Protein AF-A0A419SSJ2-F1 (afdb_monomer_lite)

Radius of gyration: 25.66 Å; chains: 1; bounding box: 50×54×73 Å

Sequence (96 aa):
MENDYNVVYQENQNSNQMDPNKSVMTMGEWLVTLLVMLVPCVNIIMMFVWAFGNGNENRKNFCKANLIMQVIQAVIIIILYVTIFAGIMAAAYGSY

Foldseek 3Di:
DPPPVVVVVPPPPDDVPPVQQADDDDPVVVVVLVVLVVVPVSNVVVLCCLLPHDGHPVSNVVSVVVVVVVVVVVVVVVVCCVVVVVVVCCVVVVPD

Organism: NCBI:txid94868

pLDDT: mean 80.61, std 17.27, range [37.38, 96.75]

Secondary structure (DSSP, 8-state):
--SSTTSTT-S--S-----TTTSPPPHHHHHHHHHHHHSHHHHHHHHHHHHHSSS-HHHHHHHHHHHHHHHHHHHHHHHHHHHHHHHHHHHHHTT-

Structure (mmCIF, N/CA/C/O backbone):
data_AF-A0A419SSJ2-F1
#
_entry.id   AF-A0A419SSJ2-F1
#
loop_
_atom_site.group_PDB
_atom_site.id
_atom_site.type_symbol
_atom_site.label_atom_id
_atom_site.label_alt_id
_atom_site.label_comp_id
_atom_site.label_asym_id
_atom_site.label_entity_id
_atom_site.label_seq_id
_atom_site.pdbx_PDB_ins_code
_atom_site.Cartn_x
_atom_site.Cartn_y
_atom_site.Cartn_z
_atom_site.occupancy
_atom_site.B_iso_or_equiv
_atom_site.auth_seq_id
_atom_site.auth_comp_id
_atom_site.auth_asym_id
_atom_site.auth_atom_id
_atom_site.pdbx_PDB_model_num
ATOM 1 N N . MET A 1 1 ? -22.214 42.366 42.367 1.00 52.44 1 MET A N 1
ATOM 2 C CA . MET A 1 1 ? -21.117 42.149 41.400 1.00 52.44 1 MET A CA 1
ATOM 3 C C . MET A 1 1 ? -20.817 40.648 41.276 1.00 52.44 1 MET A C 1
ATOM 5 O O . MET A 1 1 ? -19.722 40.282 40.897 1.00 52.44 1 MET A O 1
ATOM 9 N N . GLU A 1 2 ? -21.802 39.778 41.551 1.00 52.94 2 GLU A N 1
ATOM 10 C CA . GLU A 1 2 ? -21.603 38.330 41.758 1.00 52.94 2 GLU A CA 1
ATOM 11 C C . GLU A 1 2 ? -22.024 37.464 40.555 1.00 52.94 2 GLU A C 1
ATOM 13 O O . GLU A 1 2 ? -22.016 36.244 40.642 1.00 52.94 2 GLU A O 1
ATOM 18 N N . ASN A 1 3 ? -22.443 38.073 39.439 1.00 53.78 3 ASN A N 1
ATOM 19 C CA . ASN A 1 3 ? -23.085 37.346 38.334 1.00 53.78 3 ASN A CA 1
ATOM 20 C C . ASN A 1 3 ? -22.257 37.301 37.039 1.00 53.78 3 ASN A C 1
ATOM 22 O O . ASN A 1 3 ? -22.699 36.681 36.080 1.00 53.78 3 ASN A O 1
ATOM 26 N N . ASP A 1 4 ? -21.058 37.891 37.012 1.00 52.34 4 ASP A N 1
ATOM 27 C CA . ASP A 1 4 ? -20.178 37.867 35.828 1.00 52.34 4 ASP A CA 1
ATOM 28 C C . ASP A 1 4 ? -19.161 36.711 35.848 1.00 52.34 4 ASP A C 1
ATOM 30 O O . ASP A 1 4 ? -18.652 36.292 34.812 1.00 52.34 4 ASP A O 1
ATOM 34 N N . TYR A 1 5 ? -18.906 36.112 37.016 1.00 52.19 5 TYR A N 1
ATOM 35 C CA . TYR A 1 5 ? -17.987 34.971 37.137 1.00 52.19 5 TYR A CA 1
ATOM 36 C C . TYR A 1 5 ? -18.595 33.644 36.654 1.00 52.19 5 TYR A C 1
ATOM 3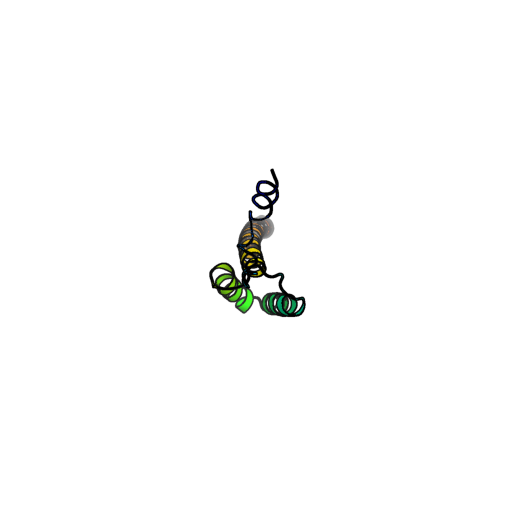8 O O . TYR A 1 5 ? -17.867 32.675 36.447 1.00 52.19 5 TYR A O 1
ATOM 46 N N . ASN A 1 6 ? -19.919 33.590 36.462 1.00 48.09 6 ASN A N 1
ATOM 47 C CA . ASN A 1 6 ? -20.638 32.384 36.035 1.00 48.09 6 ASN A CA 1
ATOM 48 C C . ASN A 1 6 ? -20.875 32.297 34.517 1.00 48.09 6 ASN A C 1
ATOM 50 O O . ASN A 1 6 ? -21.375 31.276 34.053 1.00 48.09 6 ASN A O 1
ATOM 54 N N . VAL A 1 7 ? -20.487 33.310 33.731 1.00 52.50 7 VAL A N 1
ATOM 55 C CA . VAL A 1 7 ? -20.680 33.313 32.264 1.00 52.50 7 VAL A CA 1
ATOM 56 C C . VAL A 1 7 ? -19.456 32.781 31.502 1.00 52.50 7 VAL A C 1
ATOM 58 O O . VAL A 1 7 ? -19.559 32.431 30.333 1.00 52.50 7 VAL A O 1
ATOM 61 N N . VAL A 1 8 ? -18.300 32.649 32.167 1.00 49.75 8 VAL A N 1
ATOM 62 C CA . VAL A 1 8 ? -17.021 32.259 31.531 1.00 49.75 8 VAL A CA 1
ATOM 63 C C . VAL A 1 8 ? -16.739 30.749 31.605 1.00 49.75 8 VAL A C 1
ATOM 65 O O . VAL A 1 8 ? -15.895 30.238 30.878 1.00 49.75 8 VAL A O 1
ATOM 68 N N . TYR A 1 9 ? -17.500 29.986 32.398 1.00 46.88 9 TYR A N 1
ATOM 69 C CA . TYR A 1 9 ? -17.412 28.514 32.419 1.00 46.88 9 TYR A CA 1
ATOM 70 C C . TYR A 1 9 ? -18.496 27.818 31.580 1.00 46.88 9 TYR A C 1
ATOM 72 O O . TYR A 1 9 ? -18.655 26.601 31.660 1.00 46.88 9 TYR A O 1
ATOM 80 N N . GLN A 1 10 ? -19.246 28.572 30.770 1.00 43.62 10 GLN A N 1
ATOM 81 C CA . GLN A 1 10 ? -20.261 28.040 29.854 1.00 43.62 10 GLN A CA 1
ATOM 82 C C . GLN A 1 10 ? -19.858 28.152 28.376 1.00 43.62 10 GLN A C 1
ATOM 84 O O . GLN A 1 10 ? -20.716 28.154 27.498 1.00 43.62 10 GLN A O 1
ATOM 89 N N . GLU A 1 11 ? -18.558 28.166 28.076 1.00 40.75 11 GLU A N 1
ATOM 90 C CA . GLU A 1 11 ? -18.065 27.940 26.718 1.00 40.75 11 GLU A CA 1
ATOM 91 C C . GLU A 1 11 ? -17.503 26.510 26.605 1.00 40.75 11 GLU A C 1
ATOM 93 O O . GLU A 1 11 ? -16.543 26.151 27.281 1.00 40.75 11 GLU A O 1
ATOM 98 N N . ASN A 1 12 ? -18.114 25.702 25.728 1.00 44.25 12 ASN A N 1
ATOM 99 C CA . ASN A 1 12 ? -17.742 24.330 25.330 1.00 44.25 12 ASN A CA 1
ATOM 100 C C . ASN A 1 12 ? -18.240 23.147 26.190 1.00 44.25 12 ASN A C 1
ATOM 102 O O . ASN A 1 12 ? -17.585 22.114 26.305 1.00 44.25 12 ASN A O 1
ATOM 106 N N . GLN A 1 13 ? -19.488 23.205 26.657 1.00 37.38 13 GLN A N 1
ATOM 107 C CA . GLN A 1 13 ? -20.295 22.005 26.958 1.00 37.38 13 GLN A CA 1
ATOM 108 C C . GLN A 1 13 ? -20.974 21.446 25.685 1.00 37.38 13 GLN A C 1
ATOM 110 O O . GLN A 1 13 ? -22.154 21.109 25.699 1.00 37.38 13 GLN A O 1
ATOM 115 N N . ASN A 1 14 ? -20.271 21.380 24.546 1.00 43.72 14 ASN A N 1
ATOM 116 C CA . ASN A 1 14 ? -20.810 20.734 23.344 1.00 43.72 14 ASN A CA 1
ATOM 117 C C . ASN A 1 14 ? -19.692 20.236 22.413 1.00 43.72 14 ASN A C 1
ATOM 119 O O . ASN A 1 14 ? -19.156 21.002 21.621 1.00 43.72 14 ASN A O 1
ATOM 123 N N . SER A 1 15 ? -19.314 18.961 22.576 1.00 42.12 15 SER A N 1
ATOM 124 C CA . SER A 1 15 ? -18.694 18.065 21.567 1.00 42.12 15 SER A CA 1
ATOM 125 C C . SER A 1 15 ? -17.918 16.885 22.178 1.00 42.12 15 SER A C 1
ATOM 127 O O . SER A 1 15 ? -17.137 16.240 21.494 1.00 42.12 15 SER A O 1
ATOM 129 N N . ASN A 1 16 ? -18.203 16.466 23.418 1.00 43.91 16 ASN A N 1
ATOM 130 C CA . ASN A 1 16 ? -17.905 15.087 23.845 1.00 43.91 16 ASN A CA 1
ATOM 131 C C . ASN A 1 16 ? -18.916 14.081 23.256 1.00 43.91 16 ASN A C 1
ATOM 133 O O . ASN A 1 16 ? -19.301 13.110 23.901 1.00 43.91 16 ASN A O 1
ATOM 137 N N . GLN A 1 17 ? -19.356 14.291 22.013 1.00 50.28 17 GLN A N 1
ATOM 138 C CA . GLN A 1 17 ? -19.726 13.154 21.189 1.00 50.28 17 GLN A CA 1
ATOM 139 C C . GLN A 1 17 ? -18.394 12.582 20.736 1.00 50.28 17 GLN A C 1
ATOM 141 O O . GLN A 1 17 ? -17.790 13.077 19.789 1.00 50.28 17 GLN A O 1
ATOM 146 N N . MET A 1 18 ? -17.891 11.610 21.496 1.00 59.06 18 MET A N 1
ATOM 147 C CA . MET A 1 18 ? -16.779 10.771 21.077 1.00 59.06 18 MET A CA 1
ATOM 148 C C . MET A 1 18 ? -17.235 10.119 19.772 1.00 59.06 18 MET A C 1
ATOM 150 O O . MET A 1 18 ? -17.936 9.112 19.805 1.00 59.06 18 MET A O 1
ATOM 154 N N . ASP A 1 19 ? -16.973 10.780 18.638 1.00 65.25 19 ASP A N 1
ATOM 155 C CA . ASP A 1 19 ? -17.366 10.295 17.323 1.00 65.25 19 ASP A CA 1
ATOM 156 C C . ASP A 1 19 ? -16.778 8.887 17.232 1.00 65.25 19 ASP A C 1
ATOM 158 O O . ASP A 1 19 ? -15.552 8.741 17.307 1.00 65.25 19 ASP A O 1
ATOM 162 N N . PRO A 1 20 ? -17.609 7.833 17.166 1.00 68.75 20 PRO A N 1
ATOM 163 C CA . PRO A 1 20 ? -17.111 6.465 17.187 1.00 68.75 20 PRO A CA 1
ATOM 164 C C . PRO A 1 20 ? -16.187 6.194 15.994 1.00 68.75 20 PRO A C 1
ATOM 166 O O . PRO A 1 20 ? -15.392 5.257 16.035 1.00 68.75 20 PRO A O 1
ATOM 169 N N . ASN A 1 21 ? -16.232 7.035 14.954 1.00 75.19 21 ASN A N 1
ATOM 170 C CA . ASN A 1 21 ? -15.292 6.983 13.845 1.00 75.19 21 ASN A CA 1
ATOM 171 C C . ASN A 1 21 ? -13.946 7.649 14.160 1.00 75.19 21 ASN A C 1
ATOM 173 O O . ASN A 1 21 ? -12.967 7.352 13.490 1.00 75.19 21 ASN A O 1
ATOM 177 N N . LYS A 1 22 ? -13.850 8.513 15.168 1.00 77.12 22 LYS A N 1
ATOM 178 C CA . LYS A 1 22 ? -12.597 9.160 15.596 1.00 77.12 22 LYS A CA 1
ATOM 179 C C . LYS A 1 22 ? -11.957 8.505 16.815 1.00 77.12 22 LYS A C 1
ATOM 181 O O . LYS A 1 22 ? -10.889 8.935 17.247 1.00 77.12 22 LYS A O 1
ATOM 186 N N . SER A 1 23 ? -12.580 7.468 17.373 1.00 83.38 23 SER A N 1
ATOM 187 C CA . SER A 1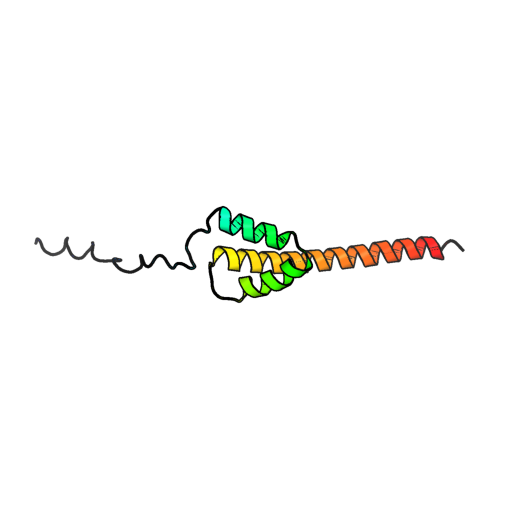 23 ? -11.993 6.705 18.473 1.00 83.38 23 SER A CA 1
ATOM 188 C C . SER A 1 23 ? -10.668 6.061 18.047 1.00 83.38 23 SER A C 1
ATOM 190 O O . SER A 1 23 ? -10.449 5.740 16.878 1.00 83.38 23 SER A O 1
ATOM 192 N N . VAL A 1 24 ? -9.744 5.877 18.987 1.00 83.81 24 VAL A N 1
ATOM 193 C CA . VAL A 1 24 ? -8.505 5.145 18.703 1.00 83.81 24 VAL A CA 1
ATOM 194 C C . VAL A 1 24 ? -8.853 3.669 18.516 1.00 83.81 24 VAL A C 1
ATOM 196 O O . VAL A 1 24 ? -9.510 3.077 19.369 1.00 83.81 24 VAL A O 1
ATOM 199 N N . MET A 1 25 ? -8.408 3.075 17.408 1.00 87.81 25 MET A N 1
ATOM 200 C CA . MET A 1 25 ? -8.582 1.640 17.176 1.00 87.81 25 MET A CA 1
ATOM 201 C C . MET A 1 25 ? -7.830 0.815 18.215 1.00 87.81 25 MET A C 1
ATOM 203 O O . MET A 1 25 ? -6.671 1.090 18.543 1.00 87.81 25 MET A O 1
ATOM 207 N N . THR A 1 26 ? -8.470 -0.253 18.674 1.00 90.50 26 THR A N 1
ATOM 208 C CA . THR A 1 26 ? -7.859 -1.207 19.601 1.00 90.50 26 THR A CA 1
ATOM 209 C C . THR A 1 26 ? -6.796 -2.065 18.904 1.00 90.50 26 THR A C 1
ATOM 211 O O . THR A 1 26 ? -6.783 -2.220 17.681 1.00 90.50 26 THR A O 1
ATOM 214 N N . MET A 1 27 ? -5.908 -2.688 19.688 1.00 91.50 27 MET A N 1
ATOM 215 C CA . MET A 1 27 ? -4.855 -3.570 19.159 1.00 91.50 27 MET A CA 1
ATOM 216 C C . MET A 1 27 ? -5.420 -4.749 18.348 1.00 91.50 27 MET A C 1
ATOM 218 O O . MET A 1 27 ? -4.833 -5.143 17.343 1.00 91.50 27 MET A O 1
ATOM 222 N N . GLY A 1 28 ? -6.578 -5.288 18.746 1.00 92.06 28 GLY A N 1
ATOM 223 C CA . GLY A 1 28 ? -7.235 -6.385 18.029 1.00 92.06 28 GLY A CA 1
ATOM 224 C C . GLY A 1 28 ? -7.746 -5.974 16.646 1.00 92.06 28 GLY A C 1
ATOM 225 O O . GLY A 1 28 ? -7.598 -6.722 15.682 1.00 92.06 28 GLY A O 1
ATOM 226 N N . GLU A 1 29 ? -8.283 -4.761 16.506 1.00 89.44 29 GLU A N 1
ATOM 227 C CA . GLU A 1 29 ? -8.739 -4.254 15.205 1.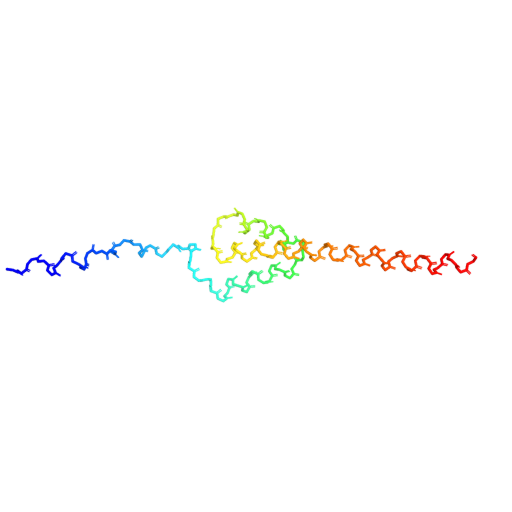00 89.44 29 GLU A CA 1
ATOM 228 C C . GLU A 1 29 ? -7.569 -3.967 14.253 1.00 89.44 29 GLU A C 1
ATOM 230 O O . GLU A 1 29 ? -7.673 -4.195 13.042 1.00 89.44 29 GLU A O 1
ATOM 235 N N . TRP A 1 30 ? -6.436 -3.508 14.792 1.00 91.94 30 TRP A N 1
ATOM 236 C CA . TRP A 1 30 ? -5.190 -3.399 14.035 1.00 91.94 30 TRP A CA 1
ATOM 237 C C . TRP A 1 30 ? -4.669 -4.764 13.595 1.00 91.94 30 TRP A C 1
ATOM 239 O O . TRP A 1 30 ? -4.290 -4.913 12.434 1.00 91.94 30 TRP A O 1
ATOM 249 N N . LEU A 1 31 ? -4.718 -5.776 14.466 1.00 93.25 31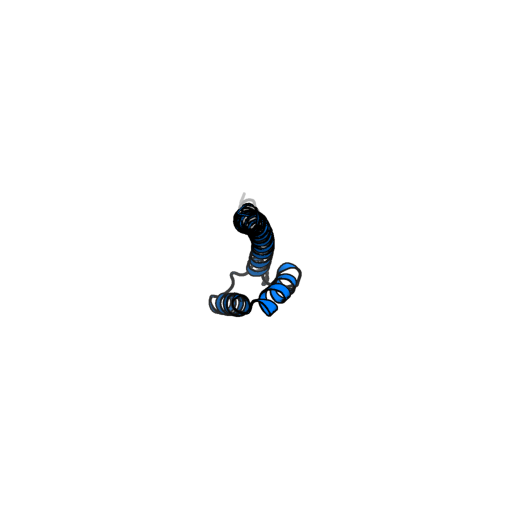 LEU A N 1
ATOM 250 C CA . LEU A 1 31 ? -4.316 -7.139 14.118 1.00 93.25 31 LEU A CA 1
ATOM 251 C C . LEU A 1 31 ? -5.128 -7.670 12.929 1.00 93.25 31 LEU A C 1
ATOM 253 O O . LEU A 1 31 ? -4.544 -8.159 11.967 1.00 93.25 31 LEU A O 1
ATOM 257 N N . VAL A 1 32 ? -6.456 -7.517 12.943 1.00 91.12 32 VAL A N 1
ATOM 258 C CA . VAL A 1 32 ? -7.315 -7.921 11.813 1.00 91.12 32 VAL A CA 1
ATOM 259 C C . VAL A 1 32 ? -6.939 -7.166 10.539 1.00 91.12 32 VAL A C 1
ATOM 261 O O . VAL A 1 32 ? -6.842 -7.769 9.470 1.00 91.12 32 VAL A O 1
ATOM 264 N N . THR A 1 33 ? -6.682 -5.860 10.651 1.00 89.50 33 THR A N 1
ATOM 265 C CA . THR A 1 33 ? -6.259 -5.030 9.515 1.00 89.50 33 THR A CA 1
ATOM 266 C C . THR A 1 33 ? -4.966 -5.575 8.902 1.00 89.50 33 THR A C 1
ATOM 268 O O . THR A 1 33 ? -4.914 -5.803 7.695 1.00 89.50 33 THR A O 1
ATOM 271 N N . LEU A 1 34 ? -3.957 -5.870 9.725 1.00 90.31 34 LEU A N 1
ATOM 272 C CA . LEU A 1 34 ? -2.667 -6.416 9.289 1.00 90.31 34 LEU A CA 1
ATOM 273 C C . LEU A 1 34 ? -2.783 -7.841 8.722 1.00 90.31 34 LEU A C 1
ATOM 275 O O . LEU A 1 34 ? -2.141 -8.153 7.722 1.00 90.31 34 LEU A O 1
ATOM 279 N N . LEU A 1 35 ? -3.632 -8.695 9.298 1.00 91.88 35 LEU A N 1
ATOM 280 C CA . LEU A 1 35 ? -3.879 -10.049 8.786 1.00 91.88 35 LEU A CA 1
ATOM 281 C C . LEU A 1 35 ? -4.495 -10.023 7.383 1.00 91.88 35 LEU A C 1
ATOM 283 O O . LEU A 1 35 ? -4.081 -10.785 6.512 1.00 91.88 35 LEU A O 1
ATOM 287 N N . VAL A 1 36 ? -5.437 -9.109 7.135 1.00 89.62 36 VAL A N 1
ATOM 288 C CA . VAL A 1 36 ? -6.000 -8.900 5.793 1.00 89.62 36 VAL A CA 1
ATOM 289 C C . VAL A 1 36 ? -4.933 -8.391 4.821 1.00 89.62 36 VAL A C 1
ATOM 291 O O . VAL A 1 36 ? -4.964 -8.754 3.646 1.00 89.62 36 VAL A O 1
ATOM 294 N N . MET A 1 37 ? -3.962 -7.595 5.290 1.00 85.38 37 MET A N 1
ATOM 295 C CA . MET A 1 37 ? -2.840 -7.155 4.452 1.00 85.38 37 MET A CA 1
ATOM 296 C C . MET A 1 37 ? -1.917 -8.276 3.997 1.00 85.38 37 MET A C 1
ATOM 298 O O . MET A 1 37 ? -1.292 -8.150 2.947 1.00 85.38 37 MET A O 1
ATOM 302 N N . LEU A 1 38 ? -1.874 -9.383 4.732 1.00 87.88 38 LEU A N 1
ATOM 303 C CA . LEU A 1 38 ? -1.039 -10.527 4.389 1.00 87.88 38 LEU A CA 1
ATOM 304 C C . LEU A 1 38 ? -1.566 -11.299 3.168 1.00 87.88 38 LEU A C 1
ATOM 306 O O . LEU A 1 38 ? -0.796 -11.982 2.497 1.00 87.88 38 LEU A O 1
ATOM 310 N N . VAL A 1 39 ? -2.863 -11.180 2.858 1.00 90.88 39 VAL A N 1
ATOM 311 C CA . VAL A 1 39 ? -3.489 -11.826 1.698 1.00 90.88 39 VAL A CA 1
ATOM 312 C C . VAL A 1 39 ? -3.528 -10.840 0.520 1.00 90.88 39 VAL A C 1
ATOM 314 O O . VAL A 1 39 ? -4.408 -9.979 0.484 1.00 90.88 39 VAL A O 1
ATOM 317 N N . PRO A 1 40 ? -2.637 -10.953 -0.483 1.00 74.62 40 PRO A N 1
ATOM 318 C CA . PRO A 1 40 ? -2.403 -9.896 -1.475 1.00 74.62 40 PRO A CA 1
ATOM 319 C C . PRO A 1 40 ? -3.640 -9.521 -2.306 1.00 74.62 40 PRO A C 1
ATOM 321 O O . PRO A 1 40 ? -3.905 -8.341 -2.522 1.00 74.62 40 PRO A O 1
ATOM 324 N N . CYS A 1 41 ? -4.448 -10.495 -2.737 1.00 81.88 41 CYS A N 1
ATOM 325 C CA . CYS A 1 41 ? -5.642 -10.213 -3.543 1.00 81.88 41 CYS A CA 1
ATOM 326 C C . CYS A 1 41 ? -6.757 -9.540 -2.728 1.00 81.88 41 CYS A C 1
ATOM 328 O O . CYS A 1 41 ? -7.410 -8.612 -3.201 1.00 81.88 41 CYS A O 1
ATOM 330 N N . VAL A 1 42 ? -6.968 -9.995 -1.490 1.00 83.75 42 VAL A N 1
ATOM 331 C CA . VAL A 1 42 ? -7.999 -9.442 -0.597 1.00 83.75 42 VAL A CA 1
ATOM 332 C C . VAL A 1 42 ? -7.580 -8.064 -0.098 1.00 83.75 42 VAL A C 1
ATOM 334 O O . VAL A 1 42 ? -8.425 -7.181 0.036 1.00 83.75 42 VAL A O 1
ATOM 337 N N . ASN A 1 43 ? -6.278 -7.859 0.116 1.00 87.12 43 ASN A N 1
ATOM 338 C CA . ASN A 1 43 ? -5.713 -6.610 0.594 1.00 87.12 43 ASN A CA 1
ATOM 339 C C . ASN A 1 43 ? -6.120 -5.409 -0.266 1.00 87.12 43 ASN A C 1
ATOM 341 O O . ASN A 1 43 ? -6.583 -4.407 0.276 1.00 87.12 43 ASN A O 1
ATOM 345 N N . ILE A 1 44 ? -6.011 -5.533 -1.590 1.00 83.94 44 ILE A N 1
ATOM 346 C CA . ILE A 1 44 ? -6.343 -4.439 -2.507 1.00 83.94 44 ILE A CA 1
ATOM 347 C C . ILE A 1 44 ? -7.833 -4.095 -2.426 1.00 83.94 44 ILE A C 1
ATOM 349 O O . ILE A 1 44 ? -8.181 -2.933 -2.229 1.00 83.94 44 ILE A O 1
ATOM 353 N N . ILE A 1 45 ? -8.721 -5.092 -2.501 1.00 88.69 45 ILE A N 1
ATOM 354 C CA . ILE A 1 45 ? -10.175 -4.866 -2.436 1.00 88.69 45 ILE A CA 1
ATOM 355 C C . ILE A 1 45 ? -10.564 -4.251 -1.084 1.00 88.69 45 ILE A C 1
ATOM 357 O O . ILE A 1 45 ? -11.276 -3.246 -1.038 1.00 88.69 45 ILE A O 1
ATOM 361 N N . MET A 1 46 ? -10.057 -4.807 0.019 1.00 89.31 46 MET A N 1
ATOM 362 C CA . MET A 1 46 ? -10.338 -4.306 1.367 1.00 89.31 46 MET A CA 1
ATOM 363 C C . MET A 1 46 ? -9.806 -2.892 1.596 1.00 89.31 46 MET A C 1
ATOM 365 O O . MET A 1 46 ? -10.454 -2.113 2.292 1.00 89.31 46 MET A O 1
ATOM 369 N N . MET A 1 47 ? -8.688 -2.509 0.974 1.00 86.50 47 MET A N 1
ATOM 370 C CA . MET A 1 47 ? -8.199 -1.130 1.028 1.00 86.50 47 MET A CA 1
ATOM 371 C C . MET A 1 47 ? -9.167 -0.142 0.396 1.00 86.50 47 MET A C 1
ATOM 373 O O . MET A 1 47 ? -9.365 0.922 0.973 1.00 86.50 47 MET A O 1
ATOM 377 N N . PHE A 1 48 ? -9.808 -0.478 -0.725 1.00 88.38 48 PHE A N 1
ATOM 378 C CA . PHE A 1 48 ? -10.844 0.380 -1.308 1.00 88.38 48 PHE A CA 1
ATOM 379 C C . PHE A 1 48 ? -12.079 0.460 -0.405 1.00 88.38 48 PHE A C 1
ATOM 381 O O . PHE A 1 48 ? -12.568 1.558 -0.127 1.00 88.38 48 PHE A O 1
ATOM 388 N N . VAL A 1 49 ? -12.539 -0.687 0.110 1.00 89.00 49 VAL A N 1
ATOM 389 C CA . VAL A 1 49 ? -13.698 -0.760 1.015 1.00 89.00 49 VAL A CA 1
ATOM 390 C C . VAL A 1 49 ? -13.463 0.074 2.275 1.00 89.00 49 VAL A C 1
ATOM 392 O O . VAL A 1 49 ? -14.344 0.825 2.686 1.00 89.00 49 VAL A O 1
ATOM 395 N N . TRP A 1 50 ? -12.277 0.001 2.877 1.00 91.00 50 TRP A N 1
ATOM 396 C CA . TRP A 1 50 ? -11.959 0.761 4.083 1.00 91.00 50 TRP A CA 1
ATOM 397 C C . TRP A 1 50 ? -11.572 2.214 3.804 1.00 91.00 50 TRP A C 1
ATOM 399 O O . TRP A 1 50 ? -11.965 3.081 4.573 1.00 91.00 50 TRP A O 1
ATOM 409 N N . ALA A 1 51 ? -10.862 2.531 2.719 1.00 87.81 51 ALA A N 1
ATOM 410 C CA . ALA A 1 51 ? -10.473 3.911 2.409 1.00 87.81 51 ALA A CA 1
ATOM 411 C C . ALA A 1 51 ? -11.680 4.805 2.079 1.00 87.81 51 ALA A C 1
ATOM 413 O O . ALA A 1 51 ? -11.720 5.971 2.494 1.00 87.81 51 ALA A O 1
ATOM 414 N N . PHE A 1 52 ? -12.658 4.261 1.350 1.00 90.00 52 PHE A N 1
ATOM 415 C CA . PHE A 1 52 ? -13.810 5.011 0.838 1.00 90.00 52 PHE A CA 1
ATOM 416 C C . PHE A 1 52 ? -15.130 4.683 1.546 1.00 90.00 52 PHE A C 1
ATOM 418 O O . PHE A 1 52 ? -16.081 5.453 1.434 1.00 90.00 52 PHE A O 1
ATOM 425 N N . GLY A 1 53 ? -15.194 3.593 2.313 1.00 85.12 53 GLY A N 1
ATOM 426 C CA . GLY A 1 53 ? -16.381 3.205 3.075 1.00 85.12 53 GLY A CA 1
ATOM 427 C C . GLY A 1 53 ? -16.585 3.993 4.369 1.00 85.12 53 GLY A C 1
ATOM 428 O O . GLY A 1 53 ? -15.885 4.962 4.671 1.00 85.12 53 GLY A O 1
ATOM 429 N N . ASN A 1 54 ? -17.574 3.576 5.154 1.00 81.19 54 ASN A N 1
ATOM 430 C CA . ASN A 1 54 ? -17.861 4.148 6.469 1.00 81.19 54 ASN A CA 1
ATOM 431 C C . ASN A 1 54 ? -17.064 3.414 7.569 1.00 81.19 54 ASN A C 1
ATOM 433 O O . ASN A 1 54 ? -16.801 2.216 7.446 1.00 81.19 54 ASN A O 1
ATOM 437 N N . GLY A 1 55 ? -16.663 4.120 8.628 1.00 84.06 55 GLY A N 1
ATOM 438 C CA . GLY A 1 55 ? -15.926 3.558 9.761 1.00 84.06 55 GLY A CA 1
ATOM 439 C C . GLY A 1 55 ? -14.783 4.441 10.262 1.00 84.06 55 GLY A C 1
ATOM 440 O O . GLY A 1 55 ? -14.669 5.611 9.900 1.00 84.06 55 GLY A O 1
ATOM 441 N N . ASN A 1 56 ? -13.919 3.840 11.087 1.00 88.44 56 ASN A N 1
ATOM 442 C CA . ASN A 1 56 ? -12.886 4.543 11.843 1.00 88.44 56 ASN A CA 1
ATOM 443 C C . ASN A 1 56 ? -11.868 5.288 10.963 1.00 88.44 56 ASN A C 1
ATOM 445 O O . ASN A 1 56 ? -11.184 4.686 10.133 1.00 88.44 56 ASN A O 1
ATOM 449 N N . GLU A 1 57 ? -11.728 6.588 11.196 1.00 87.88 57 GLU A N 1
ATOM 450 C CA . GLU A 1 57 ? -10.894 7.527 10.458 1.00 87.88 57 GLU A CA 1
ATOM 451 C C . GLU A 1 57 ? -9.411 7.132 10.472 1.00 87.88 57 GLU A C 1
ATOM 453 O O . GLU A 1 57 ? -8.746 7.258 9.441 1.00 87.88 57 GLU A O 1
ATOM 458 N N . ASN A 1 58 ? -8.913 6.538 11.566 1.00 89.38 58 ASN A N 1
ATOM 459 C CA . ASN A 1 58 ? -7.542 6.021 11.630 1.00 89.38 58 ASN A CA 1
ATOM 460 C C . ASN A 1 58 ? -7.311 4.926 10.577 1.00 89.38 58 ASN A C 1
ATOM 462 O O . ASN A 1 58 ? -6.321 4.967 9.841 1.00 89.38 58 ASN A O 1
ATOM 466 N N . ARG A 1 59 ? -8.262 3.991 10.432 1.00 90.50 59 ARG A N 1
ATOM 467 C CA . ARG A 1 59 ? -8.192 2.934 9.409 1.00 90.50 59 ARG A CA 1
ATOM 468 C C . ARG A 1 59 ? -8.327 3.504 8.007 1.00 90.50 59 ARG A C 1
ATOM 470 O O . ARG A 1 59 ? -7.581 3.108 7.114 1.00 90.50 59 ARG A O 1
ATOM 477 N N . LYS A 1 60 ? -9.251 4.451 7.807 1.00 91.81 60 LYS A N 1
ATOM 478 C CA . LYS A 1 60 ? -9.460 5.087 6.496 1.00 91.81 60 LYS A CA 1
ATOM 479 C C . LYS A 1 60 ? -8.184 5.776 6.018 1.00 91.81 60 LYS A C 1
ATOM 481 O O . LYS A 1 60 ? -7.776 5.578 4.875 1.00 91.81 60 LYS A O 1
ATOM 486 N N . ASN A 1 61 ? -7.543 6.556 6.887 1.00 90.75 61 ASN A N 1
ATOM 487 C CA . ASN A 1 61 ? -6.331 7.298 6.547 1.00 90.75 61 ASN A CA 1
ATOM 488 C C . ASN A 1 61 ? -5.142 6.365 6.300 1.00 90.75 61 ASN A C 1
ATOM 490 O O . ASN A 1 61 ? -4.414 6.561 5.327 1.00 90.75 61 ASN A O 1
ATOM 494 N N . PHE A 1 62 ? -5.008 5.299 7.092 1.00 91.94 62 PHE A N 1
ATOM 495 C CA . PHE A 1 62 ? -4.019 4.254 6.842 1.00 91.94 62 PHE A CA 1
ATOM 496 C C . PHE A 1 62 ? -4.212 3.585 5.472 1.00 91.94 62 PHE A C 1
ATOM 498 O O . PHE A 1 62 ? -3.263 3.490 4.696 1.00 91.94 62 PHE A O 1
ATOM 505 N N . CYS A 1 63 ? -5.439 3.183 5.122 1.00 92.06 63 CYS A N 1
ATOM 506 C CA . CYS A 1 63 ? -5.715 2.562 3.823 1.00 92.06 63 CYS A CA 1
ATOM 507 C C . CYS A 1 63 ? -5.456 3.516 2.649 1.00 92.06 63 CYS A C 1
ATOM 509 O O . CYS A 1 63 ? -4.886 3.094 1.646 1.00 92.06 63 CYS A O 1
ATOM 511 N N . LYS A 1 64 ? -5.807 4.803 2.775 1.00 90.44 64 LYS A N 1
ATOM 512 C CA . LYS A 1 64 ? -5.487 5.822 1.759 1.00 90.44 64 LYS A CA 1
ATOM 513 C C . LYS A 1 64 ? -3.977 5.981 1.569 1.00 90.44 64 LYS A C 1
ATOM 515 O O . LYS A 1 64 ? -3.507 5.963 0.434 1.00 90.44 64 LYS A O 1
ATOM 520 N N . ALA A 1 65 ? -3.218 6.094 2.661 1.00 92.69 65 ALA A N 1
ATOM 521 C CA . ALA A 1 65 ? -1.760 6.184 2.602 1.00 92.69 65 ALA A CA 1
ATOM 522 C C . ALA A 1 65 ? -1.151 4.926 1.967 1.00 92.69 65 ALA A C 1
ATOM 524 O O . ALA A 1 65 ? -0.279 5.026 1.105 1.00 92.69 65 ALA A O 1
ATOM 525 N N . ASN A 1 66 ? -1.656 3.744 2.328 1.00 91.50 66 ASN A N 1
ATOM 526 C CA . ASN A 1 66 ? -1.143 2.499 1.778 1.00 91.50 66 ASN A CA 1
ATOM 527 C C . ASN A 1 66 ? -1.461 2.333 0.285 1.00 91.50 66 ASN A C 1
ATOM 529 O O . ASN A 1 66 ? -0.624 1.823 -0.449 1.00 91.50 66 ASN A O 1
ATOM 533 N N . LEU A 1 67 ? -2.617 2.806 -0.196 1.00 90.88 67 LEU A N 1
ATOM 534 C CA . LEU A 1 67 ? -2.921 2.841 -1.633 1.00 90.88 67 LEU A CA 1
ATOM 535 C C . LEU A 1 67 ? -1.923 3.716 -2.401 1.00 90.88 67 LEU A C 1
ATOM 537 O O . LEU A 1 67 ? -1.427 3.304 -3.447 1.00 90.88 67 LEU A O 1
ATOM 541 N N . ILE A 1 68 ? -1.578 4.888 -1.863 1.00 92.88 68 ILE A N 1
ATOM 542 C CA . ILE A 1 68 ? -0.557 5.760 -2.462 1.00 92.88 68 ILE A CA 1
ATOM 543 C C . ILE A 1 68 ? 0.804 5.049 -2.477 1.00 92.88 68 ILE A C 1
ATOM 545 O O . ILE A 1 68 ? 1.473 5.030 -3.509 1.00 92.88 68 ILE A O 1
ATOM 549 N N . MET A 1 69 ? 1.188 4.404 -1.371 1.00 92.56 69 MET A N 1
ATOM 550 C CA . MET A 1 69 ? 2.430 3.627 -1.292 1.00 92.56 69 MET A CA 1
ATOM 551 C C . MET A 1 69 ? 2.473 2.476 -2.300 1.00 92.56 69 MET A C 1
ATOM 553 O O . MET A 1 69 ? 3.513 2.259 -2.917 1.00 92.56 69 MET A O 1
ATOM 557 N N . GLN A 1 70 ? 1.357 1.775 -2.514 1.00 89.81 70 GLN A N 1
ATOM 558 C CA . GLN A 1 70 ? 1.256 0.704 -3.509 1.00 89.81 70 GLN A CA 1
ATOM 559 C C . GLN A 1 70 ? 1.456 1.231 -4.934 1.00 89.81 70 GLN A C 1
ATOM 561 O O . GLN A 1 70 ? 2.174 0.619 -5.721 1.00 89.81 70 GLN A O 1
ATOM 566 N N . VAL A 1 71 ? 0.892 2.398 -5.264 1.00 92.25 71 VAL A N 1
ATOM 567 C CA . VAL A 1 71 ? 1.114 3.039 -6.572 1.00 92.25 71 VAL A CA 1
ATOM 568 C C . VAL A 1 71 ? 2.584 3.420 -6.751 1.00 92.25 71 VAL A C 1
ATOM 570 O O . VAL A 1 71 ? 3.171 3.119 -7.788 1.00 92.25 71 VAL A O 1
ATOM 573 N N . ILE A 1 72 ? 3.203 4.027 -5.735 1.00 95.31 72 ILE A N 1
ATOM 574 C CA . ILE A 1 72 ? 4.630 4.383 -5.772 1.00 95.31 72 ILE A CA 1
ATOM 575 C C . ILE A 1 72 ? 5.490 3.128 -5.964 1.00 95.31 72 ILE A C 1
ATOM 577 O O . ILE A 1 72 ? 6.363 3.099 -6.833 1.00 95.31 72 ILE A O 1
ATOM 581 N N . GLN A 1 73 ? 5.223 2.075 -5.191 1.00 93.06 73 GLN A N 1
ATOM 582 C CA . GLN A 1 73 ? 5.934 0.804 -5.295 1.00 93.06 73 GLN A CA 1
ATOM 583 C C . GLN A 1 73 ? 5.782 0.187 -6.690 1.00 93.06 73 GLN A C 1
ATOM 585 O O . GLN A 1 73 ? 6.780 -0.238 -7.272 1.00 93.06 73 GLN A O 1
ATOM 590 N N . ALA A 1 74 ? 4.573 0.183 -7.255 1.00 92.38 74 ALA A N 1
ATOM 591 C CA . ALA A 1 74 ? 4.322 -0.329 -8.598 1.00 92.38 74 ALA A CA 1
ATOM 592 C C . ALA A 1 74 ? 5.131 0.430 -9.660 1.00 92.38 74 ALA A C 1
ATOM 594 O O . ALA A 1 74 ? 5.766 -0.198 -10.506 1.00 92.38 74 ALA A O 1
ATOM 595 N N . VAL A 1 75 ? 5.176 1.766 -9.590 1.00 96.44 75 VAL A N 1
ATOM 596 C CA . VAL A 1 75 ? 5.968 2.593 -10.518 1.00 96.44 75 VAL A CA 1
ATOM 597 C C . VAL A 1 75 ? 7.456 2.251 -10.430 1.00 96.44 75 VAL A C 1
ATOM 599 O O . VAL A 1 75 ? 8.097 2.036 -11.459 1.00 96.44 75 VAL A O 1
ATOM 602 N N . ILE A 1 76 ? 8.002 2.143 -9.215 1.00 96.75 76 ILE A N 1
ATOM 603 C CA . ILE A 1 76 ? 9.413 1.786 -9.007 1.00 96.75 76 ILE A CA 1
ATOM 604 C C . ILE A 1 76 ? 9.709 0.392 -9.578 1.00 96.75 76 ILE A C 1
ATOM 606 O O . ILE A 1 76 ? 10.684 0.230 -10.310 1.00 96.75 76 ILE A O 1
ATOM 610 N N . ILE A 1 77 ? 8.859 -0.601 -9.295 1.00 95.25 77 ILE A N 1
ATOM 611 C CA . ILE A 1 77 ? 9.026 -1.972 -9.802 1.00 95.25 77 ILE A CA 1
ATOM 612 C C . ILE A 1 77 ? 8.992 -1.998 -11.330 1.00 95.25 77 ILE A C 1
ATOM 614 O O . ILE A 1 77 ? 9.827 -2.667 -11.930 1.00 95.25 77 ILE A O 1
ATOM 618 N N . ILE A 1 78 ? 8.080 -1.261 -11.968 1.00 96.06 78 ILE A N 1
ATOM 619 C CA . ILE A 1 78 ? 7.991 -1.199 -13.434 1.00 96.06 78 ILE A CA 1
ATOM 620 C C . ILE A 1 78 ? 9.278 -0.624 -14.030 1.00 96.06 78 ILE A C 1
ATOM 622 O O . ILE A 1 78 ? 9.826 -1.207 -14.965 1.00 96.06 78 ILE A O 1
ATOM 626 N N . ILE A 1 79 ? 9.791 0.483 -13.483 1.00 96.50 79 ILE A N 1
ATOM 627 C CA . ILE A 1 79 ? 11.032 1.107 -13.967 1.00 96.50 79 ILE A CA 1
ATOM 628 C C . ILE A 1 79 ? 12.209 0.137 -13.831 1.00 96.50 79 ILE A C 1
ATOM 630 O O . ILE A 1 79 ? 12.961 -0.067 -14.788 1.00 96.50 79 ILE A O 1
ATOM 634 N N . LEU A 1 80 ? 12.362 -0.488 -12.662 1.00 95.81 80 LEU A N 1
ATOM 635 C CA . LEU A 1 80 ? 13.414 -1.477 -12.428 1.00 95.81 80 LEU A CA 1
ATOM 636 C C . LEU A 1 80 ? 13.269 -2.682 -13.360 1.00 95.81 80 LEU A C 1
ATOM 638 O O . LEU A 1 80 ? 14.251 -3.118 -13.950 1.00 95.81 80 LEU A O 1
ATOM 642 N N . TYR A 1 81 ? 12.052 -3.187 -13.547 1.00 95.06 81 TYR A N 1
ATOM 643 C CA . TYR A 1 81 ? 11.797 -4.322 -14.424 1.00 95.06 81 TYR A CA 1
ATOM 644 C C . TYR A 1 81 ? 12.176 -4.005 -15.870 1.00 95.06 81 TYR A C 1
ATOM 646 O O . TYR A 1 81 ? 12.932 -4.759 -16.470 1.00 95.06 81 TYR A O 1
ATOM 654 N N . VAL A 1 82 ? 11.730 -2.868 -16.414 1.00 95.00 82 VAL A N 1
ATOM 655 C CA . VAL A 1 82 ? 12.049 -2.458 -17.792 1.00 95.00 82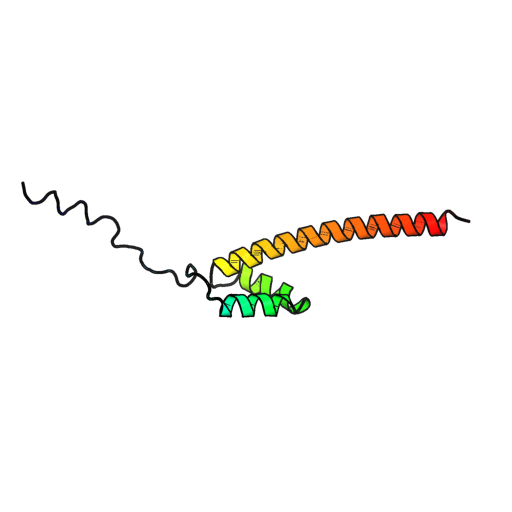 VAL A CA 1
ATOM 656 C C . VAL A 1 82 ? 13.551 -2.259 -17.978 1.00 95.00 82 VAL A C 1
ATOM 658 O O . VAL A 1 82 ? 14.114 -2.750 -18.952 1.00 95.00 82 VAL A O 1
ATOM 661 N N . THR A 1 83 ? 14.213 -1.565 -17.051 1.00 94.31 83 THR A N 1
ATOM 662 C CA . THR A 1 83 ? 15.649 -1.262 -17.171 1.00 94.31 83 THR A CA 1
ATOM 663 C C . THR A 1 83 ? 16.522 -2.506 -17.042 1.00 94.31 83 THR A C 1
ATOM 665 O O . THR A 1 83 ? 17.411 -2.715 -17.867 1.00 94.31 83 THR A O 1
ATOM 668 N N . ILE A 1 84 ? 16.242 -3.369 -16.063 1.00 94.62 84 ILE A N 1
ATOM 669 C CA . ILE A 1 84 ? 16.973 -4.625 -15.871 1.00 94.62 84 ILE A CA 1
ATOM 670 C C . ILE A 1 84 ? 16.703 -5.572 -17.042 1.00 94.62 84 ILE A C 1
ATOM 672 O O . ILE A 1 84 ? 17.642 -6.132 -17.603 1.00 94.62 84 ILE A O 1
ATOM 676 N N . PHE A 1 85 ? 15.441 -5.725 -17.451 1.00 93.12 85 PHE A N 1
ATOM 677 C CA . PHE A 1 85 ? 15.071 -6.599 -18.561 1.00 93.12 85 PHE A CA 1
ATOM 678 C C . PHE A 1 85 ? 15.712 -6.145 -19.877 1.00 93.12 85 PHE A C 1
ATOM 680 O O . PHE A 1 85 ? 16.324 -6.958 -20.567 1.00 93.12 85 PHE A O 1
ATOM 687 N N . ALA A 1 86 ? 15.658 -4.850 -20.201 1.00 91.06 86 ALA A N 1
ATOM 688 C CA . ALA A 1 86 ? 16.322 -4.303 -21.383 1.00 91.06 86 ALA A CA 1
ATOM 689 C C . ALA A 1 86 ? 17.846 -4.497 -21.333 1.00 91.06 86 ALA A C 1
ATOM 691 O O . ALA A 1 86 ? 18.439 -4.870 -22.343 1.00 91.06 86 ALA A O 1
ATOM 692 N N . GLY A 1 87 ? 18.475 -4.305 -20.168 1.00 92.12 87 GLY A N 1
ATOM 693 C CA . GLY A 1 87 ? 19.908 -4.548 -19.980 1.00 92.12 87 GLY A CA 1
ATOM 694 C C . GLY A 1 87 ? 20.300 -6.013 -20.197 1.00 92.12 87 GLY A C 1
ATOM 695 O O . GLY A 1 87 ? 21.270 -6.291 -20.903 1.00 92.12 87 GLY A O 1
ATOM 696 N N . ILE A 1 88 ? 19.518 -6.954 -19.657 1.00 93.31 88 ILE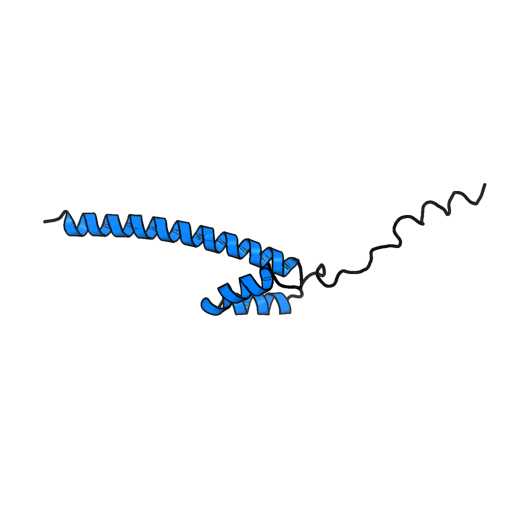 A N 1
ATOM 697 C CA . ILE A 1 88 ? 19.728 -8.396 -19.864 1.00 93.31 88 ILE A CA 1
ATOM 698 C C . ILE A 1 88 ? 19.571 -8.756 -21.345 1.00 93.31 88 ILE A C 1
ATOM 700 O O . ILE A 1 88 ? 20.411 -9.472 -21.883 1.00 93.31 88 ILE A O 1
ATOM 704 N N . MET A 1 89 ? 18.540 -8.244 -22.023 1.00 91.44 89 MET A N 1
ATOM 705 C CA . MET A 1 89 ? 18.331 -8.498 -23.452 1.00 91.44 89 MET A CA 1
ATOM 706 C C . MET A 1 89 ? 19.459 -7.880 -24.294 1.00 91.44 89 MET A C 1
ATOM 708 O O . MET A 1 89 ? 19.994 -8.540 -25.173 1.00 91.44 89 MET A O 1
ATOM 712 N N . ALA A 1 90 ? 19.904 -6.657 -24.010 1.00 90.44 90 ALA A N 1
ATOM 713 C CA . ALA A 1 90 ? 21.024 -6.055 -24.734 1.00 90.44 90 ALA A CA 1
ATOM 714 C C . ALA A 1 90 ? 22.321 -6.874 -24.586 1.00 90.44 90 ALA A C 1
ATOM 716 O O . ALA A 1 90 ? 23.020 -7.094 -25.571 1.00 90.44 90 ALA A O 1
ATOM 717 N N . ALA A 1 91 ? 22.618 -7.379 -23.386 1.00 89.94 91 ALA A N 1
ATOM 718 C CA . ALA A 1 91 ? 23.771 -8.250 -23.161 1.00 89.94 91 ALA A CA 1
ATOM 719 C C . ALA A 1 91 ? 23.613 -9.620 -23.842 1.00 89.94 91 ALA A C 1
ATOM 721 O O . ALA A 1 91 ? 24.557 -10.127 -24.445 1.00 89.94 91 ALA A O 1
ATOM 722 N N . ALA A 1 92 ? 22.418 -10.212 -23.776 1.00 87.50 92 ALA A N 1
ATOM 723 C CA . ALA A 1 92 ? 22.134 -11.498 -24.398 1.00 87.50 92 ALA A CA 1
ATOM 724 C C . ALA A 1 92 ? 22.213 -11.419 -25.927 1.00 87.50 92 ALA A C 1
ATOM 726 O O . ALA A 1 92 ? 22.821 -12.302 -26.521 1.00 87.50 92 ALA A O 1
ATOM 727 N N . TYR A 1 93 ? 21.639 -10.371 -26.538 1.00 84.00 93 TYR A N 1
ATOM 728 C CA . TYR A 1 93 ? 21.504 -10.234 -27.992 1.00 84.00 93 TYR A CA 1
ATOM 729 C C . TYR A 1 93 ? 22.583 -9.398 -28.688 1.00 84.00 93 TYR A C 1
ATOM 731 O O . TYR A 1 93 ? 22.705 -9.463 -29.906 1.00 84.00 93 TYR A O 1
ATOM 739 N N . GLY A 1 94 ? 23.376 -8.626 -27.945 1.00 69.50 94 GLY A N 1
ATOM 740 C CA . GLY A 1 94 ? 24.530 -7.888 -28.473 1.00 69.50 94 GLY A CA 1
ATOM 741 C C . GLY A 1 94 ? 25.829 -8.700 -28.513 1.00 69.50 94 GLY A C 1
ATOM 742 O O . GLY A 1 94 ? 26.869 -8.159 -28.873 1.00 69.50 94 GLY A O 1
ATOM 743 N N . SER A 1 95 ? 25.779 -9.972 -28.102 1.00 63.81 95 SER A N 1
ATOM 744 C CA . SER A 1 95 ? 26.934 -10.877 -28.020 1.00 63.81 95 SER A CA 1
ATOM 745 C C . SER A 1 95 ? 27.098 -11.790 -29.248 1.00 63.81 95 SER A C 1
ATOM 747 O O . SER A 1 95 ? 27.966 -12.663 -29.227 1.00 63.81 95 SER A O 1
ATOM 749 N N . TYR A 1 96 ? 26.284 -11.613 -30.294 1.00 54.69 96 TYR A N 1
ATOM 750 C CA . TYR A 1 96 ? 26.407 -12.298 -31.590 1.00 54.69 96 TYR A CA 1
ATOM 751 C C . TYR A 1 96 ? 26.555 -11.304 -32.739 1.00 54.69 96 TYR A C 1
ATOM 753 O O . TYR A 1 96 ? 25.979 -10.197 -32.639 1.00 54.69 96 TYR A O 1
#